Protein AF-A0A1E4TZA8-F1 (afdb_monomer)

pLDDT: mean 77.68, std 13.01, range [41.66, 90.56]

Secondary structure (DSSP, 8-state):
--EEEE-S-TTSSS-TT-EEEES-TT-HHHHHTTS-GGGB--PEETT----SSPPPTT-EE-

Radius of gyration: 10.58 Å; Cα contacts (8 Å, |Δi|>4): 115; chains: 1; bounding box: 24×25×26 Å

Solvent-accessible sur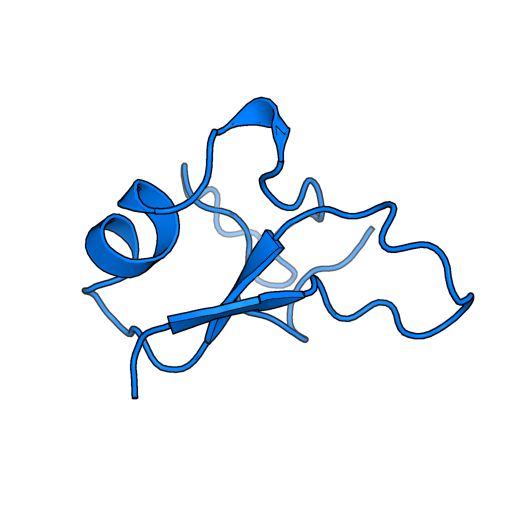face area (backbone atoms only — not comparable to full-atom values): 3698 Å² total; per-residue (Å²): 111,59,33,65,36,64,36,62,68,91,79,58,105,59,87,82,46,28,38,16,35,38,66,31,84,88,48,46,66,68,29,50,70,79,47,62,76,90,47,38,22,78,43,41,37,67,84,71,59,89,60,100,58,47,32,49,48,69,47,48,36,131

Sequence (62 aa):
MCKPSPCSDYINNYGLDGVSWIGCGEHIPYAMSQVSKENWCTCNHSDGSSSEFPPKAGTGSK

Foldseek 3Di:
DKAKDQQPPPPDPDSPQAIAIAPQVVNRCVRCVVDDPVRFGPFQAQVNDDDPHHHHRPRGHD

Structure (mmCIF, N/CA/C/O backbone):
data_AF-A0A1E4TZA8-F1
#
_entry.id   AF-A0A1E4TZA8-F1
#
loop_
_atom_site.group_PDB
_atom_site.id
_atom_site.type_symbol
_atom_site.label_atom_id
_atom_site.label_alt_id
_atom_site.label_comp_id
_atom_site.label_asym_id
_atom_site.label_entity_id
_atom_site.label_seq_id
_atom_site.pdbx_PDB_ins_code
_atom_site.Cartn_x
_atom_site.Cartn_y
_atom_site.Cartn_z
_atom_site.occupancy
_atom_site.B_iso_or_equiv
_atom_site.auth_seq_id
_atom_site.auth_comp_id
_atom_site.auth_asym_id
_atom_site.auth_atom_id
_atom_site.pdbx_PDB_model_num
ATOM 1 N N . MET A 1 1 ? 0.607 -8.315 -12.596 1.00 73.69 1 MET A N 1
ATOM 2 C CA . MET A 1 1 ? -0.823 -8.085 -12.297 1.00 73.69 1 MET A CA 1
ATOM 3 C C . MET A 1 1 ? -0.900 -7.077 -11.169 1.00 73.69 1 MET A C 1
ATOM 5 O O . MET A 1 1 ? -0.288 -7.334 -10.138 1.00 73.69 1 MET A O 1
ATOM 9 N N . CYS A 1 2 ? -1.583 -5.953 -11.385 1.00 86.50 2 CYS A N 1
ATOM 10 C CA . CYS A 1 2 ? -1.804 -4.942 -10.354 1.00 86.50 2 CYS A CA 1
ATOM 11 C C . CYS A 1 2 ? -2.801 -5.469 -9.326 1.00 86.50 2 CYS A C 1
ATOM 13 O O . CYS A 1 2 ? -3.909 -5.851 -9.704 1.00 86.50 2 CYS A O 1
ATOM 15 N N . LYS A 1 3 ? -2.407 -5.528 -8.054 1.00 88.25 3 LYS A N 1
ATOM 16 C CA . LYS A 1 3 ? -3.298 -5.954 -6.971 1.00 88.25 3 LYS A CA 1
ATOM 17 C C . LYS A 1 3 ? -2.843 -5.430 -5.605 1.00 88.25 3 LYS A C 1
ATOM 19 O O . LYS A 1 3 ? -1.649 -5.150 -5.440 1.00 88.25 3 LYS A O 1
ATOM 24 N N . PRO A 1 4 ? -3.760 -5.360 -4.625 1.00 88.06 4 PRO A N 1
ATOM 25 C CA . PRO A 1 4 ? -3.397 -5.226 -3.220 1.00 88.06 4 PRO A CA 1
ATOM 26 C C . PRO A 1 4 ? -2.481 -6.372 -2.767 1.00 88.06 4 PRO A C 1
ATOM 28 O O . PRO A 1 4 ? -2.617 -7.514 -3.216 1.00 88.06 4 PRO A O 1
ATOM 31 N N . SER A 1 5 ? -1.546 -6.070 -1.874 1.00 85.88 5 SER A N 1
ATOM 32 C CA . SER A 1 5 ? -0.590 -7.013 -1.295 1.00 85.88 5 SER A CA 1
ATOM 33 C C . SER A 1 5 ? -0.230 -6.574 0.126 1.00 85.88 5 SER A C 1
ATOM 35 O O . SER A 1 5 ? -0.175 -5.374 0.374 1.00 85.88 5 SER A O 1
ATOM 37 N N . PRO A 1 6 ?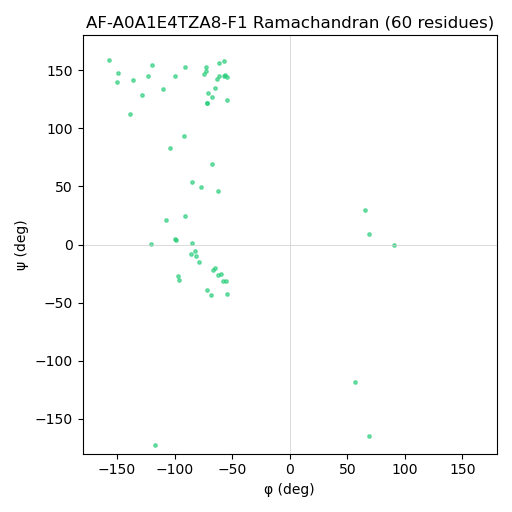 0.054 -7.492 1.062 1.00 81.25 6 PRO A N 1
ATOM 38 C CA . PRO A 1 6 ? 0.534 -7.120 2.392 1.00 81.25 6 PRO A CA 1
ATOM 39 C C . PRO A 1 6 ? 1.774 -6.220 2.329 1.00 81.25 6 PRO A C 1
ATOM 41 O O . PRO A 1 6 ? 2.625 -6.406 1.448 1.00 81.25 6 PRO A O 1
ATOM 44 N N . CYS A 1 7 ? 1.885 -5.268 3.260 1.00 76.44 7 CYS A N 1
ATOM 45 C CA . CYS A 1 7 ? 3.129 -4.532 3.437 1.00 76.44 7 CYS A CA 1
ATOM 46 C C . CYS A 1 7 ? 4.208 -5.483 3.971 1.00 76.44 7 CYS A C 1
ATOM 48 O O . CYS A 1 7 ? 3.988 -6.253 4.901 1.00 76.44 7 CYS A O 1
ATOM 50 N N . SER A 1 8 ? 5.346 -5.518 3.291 1.00 66.75 8 SER A N 1
ATOM 51 C CA . SER A 1 8 ? 6.314 -6.617 3.349 1.00 66.75 8 SER A CA 1
ATOM 52 C C . SER A 1 8 ? 7.305 -6.511 4.516 1.00 66.75 8 SER A C 1
ATOM 54 O O . SER A 1 8 ? 8.507 -6.622 4.291 1.00 66.75 8 SER A O 1
ATOM 56 N N . ASP A 1 9 ? 6.831 -6.370 5.750 1.00 54.62 9 ASP A N 1
ATOM 57 C CA . ASP A 1 9 ? 7.654 -6.697 6.921 1.00 54.62 9 ASP A CA 1
ATOM 58 C C . ASP A 1 9 ? 7.190 -8.040 7.490 1.00 54.62 9 ASP A C 1
ATOM 60 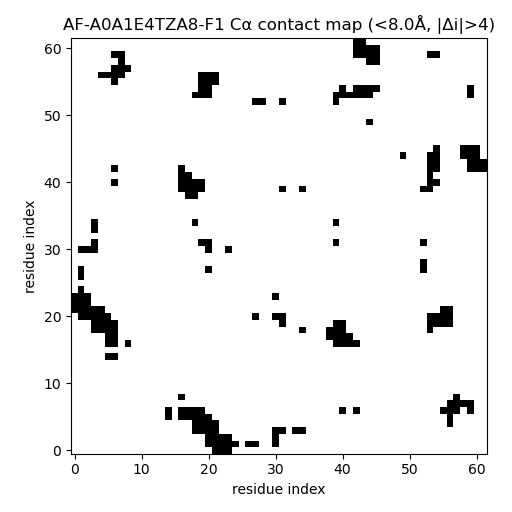O O . ASP A 1 9 ? 6.381 -8.146 8.409 1.00 54.62 9 ASP A O 1
ATOM 64 N N . TYR A 1 10 ? 7.696 -9.120 6.890 1.00 49.31 10 TYR A N 1
ATOM 65 C CA . TYR A 1 10 ? 7.410 -10.502 7.283 1.00 49.31 10 TYR A CA 1
ATOM 66 C C . TYR A 1 10 ? 8.196 -10.897 8.545 1.00 49.31 10 TYR A C 1
ATOM 68 O O . TYR A 1 10 ? 8.886 -11.914 8.551 1.00 49.31 10 TYR A O 1
ATOM 76 N N . ILE A 1 11 ? 8.156 -10.088 9.609 1.00 50.72 11 ILE A N 1
ATOM 77 C CA . ILE A 1 11 ? 8.861 -10.437 10.853 1.00 50.72 11 ILE A CA 1
ATOM 78 C C . ILE A 1 11 ? 7.944 -11.118 11.862 1.00 50.72 11 I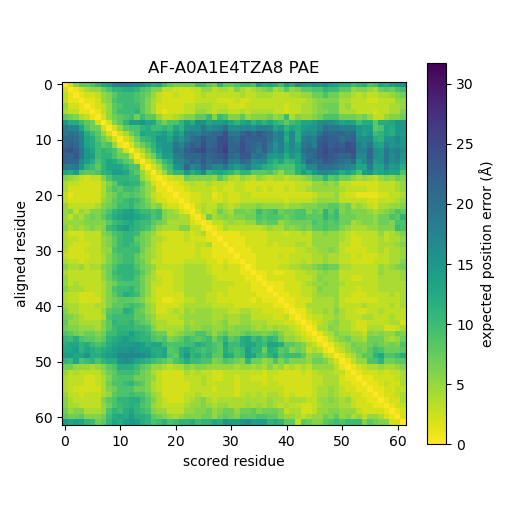LE A C 1
ATOM 80 O O . ILE A 1 11 ? 8.417 -12.003 12.560 1.00 50.72 11 ILE A O 1
ATOM 84 N N . ASN A 1 12 ? 6.639 -10.851 11.917 1.00 41.66 12 ASN A N 1
ATOM 85 C CA . ASN A 1 12 ? 5.758 -11.587 12.829 1.00 41.66 12 ASN A CA 1
ATOM 86 C C . ASN A 1 12 ? 4.350 -11.684 12.250 1.00 41.66 12 ASN A C 1
ATOM 88 O O . ASN A 1 12 ? 3.868 -10.718 11.680 1.00 41.66 12 ASN A O 1
ATOM 92 N N . ASN A 1 13 ? 3.708 -12.843 12.403 1.00 47.78 13 ASN A N 1
ATOM 93 C CA . ASN A 1 13 ? 2.391 -13.244 11.878 1.00 47.78 13 ASN A CA 1
ATOM 94 C C . ASN A 1 13 ? 1.185 -12.403 12.389 1.00 47.78 13 ASN A C 1
ATOM 96 O O . ASN A 1 13 ? 0.146 -12.938 12.758 1.00 47.78 13 ASN A O 1
ATOM 100 N N . TYR A 1 14 ? 1.304 -11.078 12.389 1.00 47.78 14 TYR A N 1
ATOM 101 C CA . TYR A 1 14 ? 0.236 -10.098 12.519 1.00 47.78 14 TYR A CA 1
ATOM 102 C C . TYR A 1 14 ? 0.535 -8.978 11.517 1.00 47.78 14 TYR A C 1
ATOM 104 O O . TYR A 1 14 ? 1.532 -8.275 11.656 1.00 47.78 14 TYR A O 1
ATOM 112 N N . GLY A 1 15 ? -0.304 -8.844 10.485 1.00 52.81 15 GLY A N 1
ATOM 113 C CA . GLY A 1 15 ? -0.202 -7.829 9.430 1.00 52.81 15 GLY A CA 1
ATOM 114 C C . GLY A 1 15 ? -0.448 -6.408 9.941 1.00 52.81 15 GLY A C 1
ATOM 115 O O . GLY A 1 15 ? -1.473 -5.809 9.638 1.00 52.81 15 GLY A O 1
ATOM 116 N N . LEU A 1 16 ? 0.475 -5.890 10.747 1.00 53.66 16 LEU A N 1
ATOM 117 C CA . LEU A 1 16 ? 0.326 -4.631 11.483 1.00 53.66 16 LEU A CA 1
ATOM 118 C C . LEU A 1 16 ? 0.714 -3.389 10.678 1.00 53.66 16 LEU A C 1
ATOM 120 O O . LEU A 1 16 ? 0.432 -2.279 11.113 1.00 53.66 16 LEU A O 1
ATOM 124 N N . ASP A 1 17 ? 1.292 -3.574 9.495 1.00 65.75 17 ASP A N 1
ATOM 125 C CA . ASP A 1 17 ? 1.741 -2.476 8.641 1.00 65.75 17 ASP A CA 1
ATOM 126 C C . ASP A 1 17 ? 0.832 -2.294 7.420 1.00 65.75 17 ASP A C 1
ATOM 128 O O . ASP A 1 17 ? 1.256 -1.744 6.418 1.00 65.75 17 ASP A O 1
ATOM 132 N N . GLY A 1 18 ? -0.412 -2.776 7.470 1.00 80.88 18 GLY A N 1
ATOM 133 C CA . GLY A 1 18 ? -1.424 -2.513 6.447 1.00 80.88 18 GLY A CA 1
ATOM 134 C C . GLY A 1 18 ? -1.178 -3.166 5.080 1.00 80.88 18 GLY A C 1
ATOM 135 O O . GLY A 1 18 ? -0.403 -4.111 4.898 1.00 80.88 18 GLY A O 1
ATOM 136 N N . VAL A 1 19 ? -1.913 -2.671 4.091 1.00 87.31 19 VAL A N 1
ATOM 137 C CA . VAL A 1 19 ? -1.963 -3.169 2.721 1.00 87.31 19 VAL A CA 1
ATOM 138 C C . VAL A 1 19 ? -1.299 -2.158 1.799 1.00 87.31 19 VAL A C 1
ATOM 140 O O . VAL A 1 19 ? -1.523 -0.951 1.856 1.00 87.31 19 VAL A O 1
ATOM 143 N N . SER A 1 20 ? -0.463 -2.688 0.930 1.00 88.50 20 SER A N 1
ATOM 144 C CA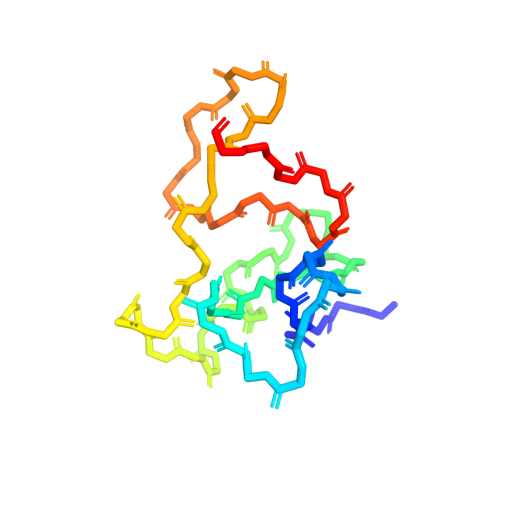 . SER A 1 20 ? 0.254 -1.996 -0.122 1.00 88.50 20 SER A CA 1
ATOM 145 C C . SER A 1 20 ? -0.200 -2.554 -1.480 1.00 88.50 20 SER A C 1
ATOM 147 O O . SER A 1 20 ? -1.148 -3.333 -1.587 1.00 88.50 20 SER A O 1
ATOM 149 N N . TRP A 1 21 ? 0.454 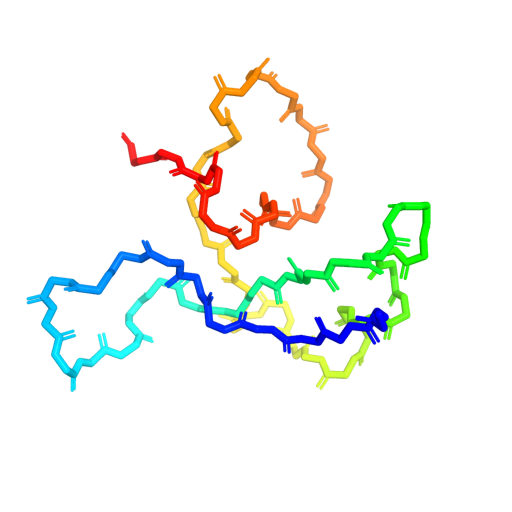-2.155 -2.555 1.00 88.31 21 TRP A N 1
ATOM 150 C CA . TRP A 1 21 ? 0.211 -2.610 -3.910 1.00 88.31 21 TRP A CA 1
ATOM 151 C C . TRP A 1 21 ? 1.461 -3.278 -4.479 1.00 88.31 21 TRP A C 1
ATOM 153 O O . TRP A 1 21 ? 2.602 -3.001 -4.102 1.00 88.31 21 TRP A O 1
ATOM 163 N N . ILE A 1 22 ? 1.243 -4.167 -5.442 1.00 88.56 22 ILE A N 1
ATOM 164 C CA . ILE A 1 22 ? 2.312 -4.776 -6.226 1.00 88.56 22 ILE A CA 1
ATOM 165 C C . ILE A 1 22 ? 1.921 -4.808 -7.699 1.00 88.56 22 ILE A C 1
ATOM 167 O O . ILE A 1 22 ? 0.766 -5.045 -8.049 1.00 88.56 22 ILE A O 1
ATOM 171 N N . GLY A 1 23 ? 2.900 -4.566 -8.574 1.00 84.94 23 GLY A N 1
ATOM 172 C CA . GLY A 1 23 ? 2.729 -4.724 -10.019 1.00 84.94 23 GLY A CA 1
ATOM 173 C C . GLY A 1 23 ? 1.725 -3.760 -10.656 1.00 84.94 23 GLY A C 1
ATOM 174 O O . GLY A 1 23 ? 1.093 -4.144 -11.639 1.00 84.94 23 GLY A O 1
ATOM 175 N N . CYS A 1 24 ? 1.558 -2.558 -10.089 1.00 83.50 24 CYS A N 1
ATOM 176 C CA . CYS A 1 24 ? 0.598 -1.555 -10.560 1.00 83.50 24 CYS A CA 1
ATOM 177 C C . CYS A 1 24 ? 1.183 -0.475 -11.471 1.00 83.50 24 CYS A C 1
ATOM 179 O O . CYS A 1 24 ? 0.447 0.029 -12.311 1.00 83.50 24 CYS A O 1
ATOM 181 N N . GLY A 1 25 ? 2.475 -0.143 -11.365 1.00 78.31 25 GLY A N 1
ATOM 182 C CA . GLY A 1 25 ? 3.043 0.963 -12.147 1.00 78.31 25 GLY A CA 1
ATOM 183 C C . GLY A 1 25 ? 2.273 2.255 -11.865 1.00 78.31 25 GLY A C 1
ATOM 184 O O . GLY A 1 25 ? 2.192 2.660 -10.714 1.00 78.31 25 GLY A O 1
ATOM 185 N N . GLU A 1 26 ? 1.644 2.843 -12.882 1.00 78.50 26 GLU A N 1
ATOM 186 C CA . GLU A 1 26 ? 0.789 4.036 -12.742 1.00 78.50 26 GLU A CA 1
ATOM 187 C C . GLU A 1 26 ? -0.645 3.723 -12.267 1.00 78.50 26 GLU A C 1
ATOM 189 O O . GLU A 1 26 ? -1.404 4.616 -11.907 1.00 78.50 26 GLU A O 1
ATOM 194 N N . HIS A 1 27 ? -1.046 2.450 -12.216 1.00 86.94 27 HIS A N 1
ATOM 195 C CA . HIS A 1 27 ? -2.414 2.030 -11.880 1.00 86.94 27 HIS A CA 1
ATOM 196 C C . HIS A 1 27 ? -2.614 1.782 -10.371 1.00 86.94 27 HIS A C 1
ATOM 198 O O . HIS A 1 27 ? -3.492 1.021 -9.963 1.00 86.94 27 HIS A O 1
ATOM 204 N N . ILE A 1 28 ? -1.801 2.414 -9.521 1.00 88.50 28 ILE A N 1
ATOM 205 C CA . ILE A 1 28 ? -1.873 2.305 -8.052 1.00 88.50 28 ILE A CA 1
ATOM 206 C C . ILE A 1 28 ? -3.270 2.641 -7.497 1.00 88.50 28 ILE A C 1
ATOM 208 O O . ILE A 1 28 ? -3.753 1.869 -6.660 1.00 88.50 28 ILE A O 1
ATOM 212 N N . PRO A 1 29 ? -3.972 3.696 -7.976 1.00 89.25 29 PRO A N 1
ATOM 213 C CA . PRO A 1 29 ? -5.296 4.042 -7.459 1.00 89.25 29 PRO A CA 1
ATOM 214 C C . PRO A 1 29 ? -6.310 2.901 -7.586 1.00 89.25 29 PRO A C 1
ATOM 216 O O . PRO A 1 29 ? -7.182 2.757 -6.736 1.00 89.25 29 PRO A O 1
ATOM 219 N N . TYR A 1 30 ? -6.188 2.057 -8.616 1.00 89.44 30 TYR A N 1
ATOM 220 C CA . TYR A 1 30 ? -7.091 0.926 -8.824 1.00 89.44 30 TYR A CA 1
ATOM 221 C C . TYR A 1 30 ? -6.869 -0.202 -7.810 1.00 89.44 30 TYR A C 1
ATOM 223 O O . TYR A 1 30 ? -7.831 -0.797 -7.337 1.00 89.44 30 TYR A O 1
ATOM 231 N N . ALA A 1 31 ? -5.618 -0.502 -7.452 1.00 88.62 31 ALA A N 1
ATOM 232 C CA . ALA A 1 31 ? -5.361 -1.473 -6.391 1.00 88.62 31 ALA A CA 1
ATOM 233 C C . ALA A 1 31 ? -5.810 -0.930 -5.032 1.00 88.62 31 ALA A C 1
ATOM 235 O O . ALA A 1 31 ? -6.441 -1.641 -4.258 1.00 88.62 31 ALA A O 1
ATOM 236 N N . MET A 1 32 ? -5.516 0.337 -4.750 1.00 88.56 32 MET A N 1
ATOM 237 C CA . MET A 1 32 ? -5.815 0.935 -3.450 1.00 88.56 32 MET A CA 1
ATOM 238 C C . MET A 1 32 ? -7.279 1.336 -3.271 1.00 88.56 32 MET A C 1
ATOM 240 O O . MET A 1 32 ? -7.713 1.478 -2.136 1.00 88.56 32 MET A O 1
ATOM 244 N N . SER A 1 33 ? -8.084 1.418 -4.335 1.00 90.56 33 SER A N 1
ATOM 245 C CA . SER A 1 33 ? -9.534 1.637 -4.216 1.00 90.56 33 SER A CA 1
ATOM 246 C C . SER A 1 33 ? -10.278 0.467 -3.564 1.00 90.56 33 SER A C 1
ATOM 248 O O . SER A 1 33 ? -11.368 0.660 -3.030 1.00 90.56 33 SER A O 1
ATOM 250 N N . GLN A 1 34 ? -9.696 -0.736 -3.579 1.00 88.12 34 GLN A N 1
ATOM 251 C CA . GLN A 1 34 ? -10.270 -1.929 -2.946 1.00 88.12 34 GLN A CA 1
ATOM 252 C C . GLN A 1 34 ? -9.984 -2.006 -1.440 1.00 88.12 34 GLN A C 1
ATOM 254 O O . GLN A 1 34 ? -10.466 -2.916 -0.770 1.00 88.12 34 GLN A O 1
ATOM 259 N N . VAL A 1 35 ? -9.182 -1.080 -0.909 1.00 87.12 35 VAL A N 1
ATOM 260 C CA . VAL A 1 35 ? -8.717 -1.084 0.478 1.00 87.12 35 VAL A CA 1
ATOM 261 C C . VAL A 1 35 ? -9.016 0.275 1.102 1.00 87.12 35 VAL A C 1
ATOM 263 O O . VAL A 1 35 ? -8.635 1.309 0.558 1.00 87.12 35 VAL A O 1
ATOM 266 N N . SER A 1 36 ? -9.662 0.301 2.267 1.00 88.19 36 SER A N 1
ATOM 267 C CA . SER A 1 36 ? -9.854 1.549 3.010 1.00 88.19 36 SER A CA 1
ATOM 268 C C . SER A 1 36 ? -8.511 2.155 3.443 1.00 88.19 36 SER A C 1
ATOM 270 O O . SER A 1 36 ? -7.590 1.434 3.823 1.00 88.19 36 SER A O 1
ATOM 272 N N . LYS A 1 37 ? -8.403 3.493 3.407 1.00 86.69 37 LYS A N 1
ATOM 273 C CA . LYS A 1 37 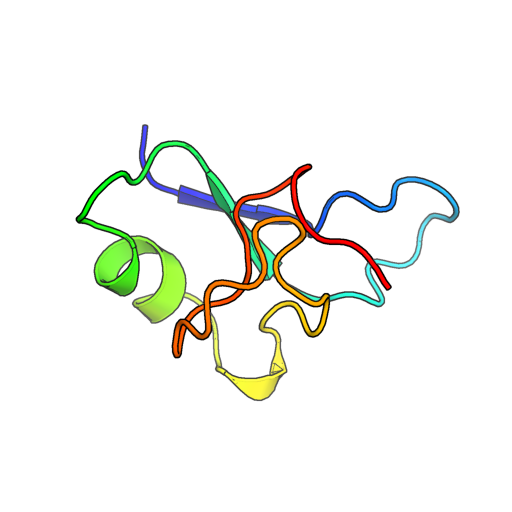? -7.168 4.238 3.733 1.00 86.69 37 LYS A CA 1
ATOM 274 C C . LYS A 1 37 ? -6.602 3.916 5.121 1.00 86.69 37 LYS A C 1
ATOM 276 O O . LYS A 1 37 ? -5.395 3.931 5.306 1.00 86.69 37 LYS A O 1
ATOM 281 N N . GLU A 1 38 ? -7.466 3.590 6.078 1.00 85.75 38 GLU A N 1
ATOM 282 C CA . GLU A 1 38 ? -7.095 3.157 7.436 1.00 85.75 38 GLU A CA 1
ATOM 283 C C . GLU A 1 38 ? -6.281 1.852 7.466 1.00 85.75 38 GLU A C 1
ATOM 285 O O . GLU A 1 38 ? -5.506 1.627 8.388 1.00 85.75 38 GLU A O 1
ATOM 290 N N . ASN A 1 39 ? -6.451 1.010 6.445 1.00 86.44 39 ASN A N 1
ATOM 291 C CA . ASN A 1 39 ? -5.763 -0.262 6.289 1.00 86.44 39 ASN A CA 1
ATOM 292 C C . ASN A 1 39 ? -4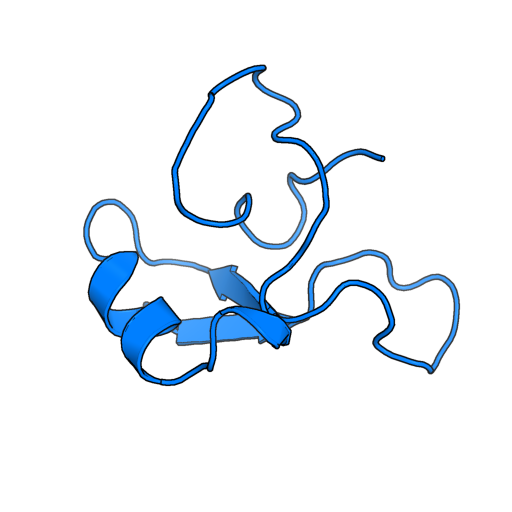.579 -0.148 5.327 1.00 86.44 39 ASN A C 1
ATOM 294 O O . ASN A 1 39 ? -3.995 -1.170 4.979 1.00 86.44 39 ASN A O 1
ATOM 298 N N . TRP A 1 40 ? -4.242 1.050 4.837 1.00 87.75 40 TRP A N 1
ATOM 299 C CA . TRP A 1 40 ? -3.079 1.239 3.973 1.00 87.75 40 TRP A CA 1
ATOM 300 C C . TRP A 1 40 ? -1.789 1.128 4.768 1.00 87.75 40 TRP A C 1
ATOM 302 O O . TRP A 1 40 ? -1.740 1.408 5.964 1.00 87.75 40 TRP A O 1
ATOM 312 N N . CYS A 1 41 ? -0.729 0.726 4.075 1.00 85.81 41 CYS A N 1
ATOM 313 C CA . CYS A 1 41 ? 0.577 0.673 4.693 1.00 85.81 41 CYS A CA 1
ATOM 314 C C . CYS A 1 41 ? 1.087 2.054 5.096 1.00 85.81 41 CYS A C 1
ATOM 316 O O . CYS A 1 41 ? 1.030 3.003 4.319 1.00 85.81 41 CYS A O 1
ATOM 318 N N . THR A 1 42 ? 1.614 2.140 6.314 1.00 83.50 42 THR A N 1
ATOM 319 C CA . THR A 1 42 ? 2.150 3.371 6.906 1.00 83.50 42 THR A CA 1
ATOM 320 C C . THR A 1 42 ? 3.671 3.473 6.799 1.00 83.50 42 THR A C 1
ATOM 322 O O . THR A 1 42 ? 4.252 4.427 7.310 1.00 83.50 42 THR A O 1
ATOM 325 N N . CYS A 1 43 ? 4.332 2.514 6.140 1.00 80.75 43 CYS A N 1
ATOM 326 C CA . CYS A 1 43 ? 5.771 2.576 5.897 1.00 80.75 43 CYS A CA 1
ATOM 327 C C . CYS A 1 43 ? 6.136 3.796 5.044 1.00 80.75 43 CYS A C 1
ATOM 329 O O . CYS A 1 43 ? 5.421 4.158 4.108 1.00 80.75 43 CYS A O 1
ATOM 331 N N . ASN A 1 44 ? 7.300 4.378 5.323 1.00 81.19 44 ASN A N 1
ATOM 332 C CA . ASN A 1 44 ? 7.864 5.439 4.503 1.00 81.19 44 ASN A CA 1
ATOM 333 C C . ASN A 1 44 ? 8.376 4.867 3.178 1.00 81.19 44 ASN A C 1
ATOM 335 O O . ASN A 1 44 ? 8.825 3.720 3.098 1.00 81.19 44 ASN A O 1
ATOM 339 N N . HIS A 1 45 ? 8.335 5.677 2.123 1.00 79.88 45 HIS A N 1
ATOM 340 C CA . HIS A 1 45 ? 8.955 5.311 0.855 1.00 79.88 45 HIS A CA 1
ATOM 341 C C . HIS A 1 45 ? 10.478 5.375 0.998 1.00 79.88 45 HIS A C 1
ATOM 343 O O . HIS A 1 45 ? 11.030 6.422 1.333 1.00 79.88 45 HIS A O 1
ATOM 349 N N . SER A 1 46 ? 11.169 4.261 0.744 1.00 74.56 46 SER A N 1
ATOM 350 C CA . SER A 1 46 ? 12.638 4.194 0.847 1.00 74.56 46 SER A CA 1
ATOM 351 C C . SER A 1 46 ? 13.373 5.079 -0.165 1.00 74.56 46 SER A C 1
ATOM 353 O O . SER A 1 46 ? 14.533 5.422 0.046 1.00 74.56 46 SER A O 1
ATOM 355 N N . ASP A 1 47 ? 12.703 5.476 -1.249 1.00 71.31 47 ASP A N 1
ATOM 356 C CA . ASP A 1 47 ? 13.217 6.410 -2.253 1.00 71.31 47 ASP A CA 1
ATOM 357 C C . ASP A 1 47 ? 12.993 7.889 -1.879 1.00 71.31 47 ASP A C 1
ATOM 359 O O . ASP A 1 47 ? 13.357 8.781 -2.644 1.00 71.31 47 ASP A O 1
ATOM 363 N N . GLY A 1 48 ? 12.404 8.162 -0.707 1.00 63.53 48 GLY A N 1
ATOM 364 C CA . GLY A 1 48 ? 12.064 9.511 -0.260 1.00 63.53 48 GLY A CA 1
ATOM 365 C C . GLY A 1 48 ? 10.939 10.163 -1.067 1.00 63.53 48 GLY A C 1
ATOM 366 O O . GLY A 1 48 ? 10.689 11.358 -0.900 1.00 63.53 48 GLY A O 1
ATOM 367 N N . SER A 1 49 ? 10.255 9.414 -1.941 1.00 66.19 49 SER A N 1
ATOM 368 C CA . SER A 1 49 ? 9.097 9.927 -2.661 1.00 66.19 49 SER A CA 1
ATOM 369 C C . SER A 1 49 ? 7.919 10.100 -1.702 1.00 66.19 49 SER A C 1
ATOM 371 O O . SER A 1 49 ? 7.570 9.224 -0.916 1.00 66.19 49 SER A O 1
ATOM 373 N N . SER A 1 50 ? 7.296 11.275 -1.735 1.00 60.53 50 SER A N 1
ATOM 374 C CA . SER A 1 50 ? 6.037 11.503 -1.032 1.00 60.53 50 SER A CA 1
ATOM 375 C C . SER A 1 50 ? 4.905 11.198 -2.005 1.00 60.53 50 SER A C 1
ATOM 377 O O . SER A 1 50 ? 4.541 12.037 -2.830 1.00 60.53 50 SER A O 1
ATOM 379 N N . SER A 1 51 ? 4.403 9.964 -1.973 1.00 76.06 51 SER A N 1
ATOM 380 C CA . SER A 1 51 ? 3.166 9.589 -2.662 1.00 76.06 51 SER A CA 1
ATOM 381 C C . SER A 1 51 ? 2.007 9.572 -1.667 1.00 76.06 51 SER A C 1
ATOM 383 O O . SER A 1 51 ? 2.186 9.163 -0.523 1.00 76.06 51 SER A O 1
ATOM 385 N N . GLU A 1 52 ? 0.804 9.964 -2.106 1.00 84.88 52 GLU A N 1
ATOM 386 C CA . GLU A 1 52 ? -0.429 9.763 -1.321 1.00 84.88 52 GLU A CA 1
ATOM 387 C C . GLU A 1 52 ? -0.672 8.270 -1.043 1.00 84.88 52 GLU A C 1
ATOM 389 O O . GLU A 1 52 ? -1.328 7.904 -0.069 1.00 84.88 52 GLU A O 1
ATOM 394 N N . PHE A 1 53 ? -0.135 7.402 -1.900 1.00 86.75 53 PHE A N 1
ATOM 395 C CA . PHE A 1 53 ? -0.266 5.962 -1.779 1.00 86.75 53 PHE A CA 1
ATOM 396 C C . PHE A 1 53 ? 0.886 5.355 -0.975 1.00 86.75 53 PHE A C 1
ATOM 398 O O . PHE A 1 53 ? 2.002 5.882 -1.000 1.00 86.75 53 PHE A O 1
ATOM 405 N N . PRO A 1 54 ? 0.652 4.208 -0.314 1.00 87.38 54 PRO A N 1
ATOM 406 C CA . PRO A 1 54 ? 1.715 3.474 0.363 1.00 87.38 54 PRO A CA 1
ATOM 407 C C . PRO A 1 54 ? 2.852 3.100 -0.603 1.00 87.38 54 PRO A C 1
ATOM 409 O O . PRO A 1 54 ? 2.618 2.992 -1.812 1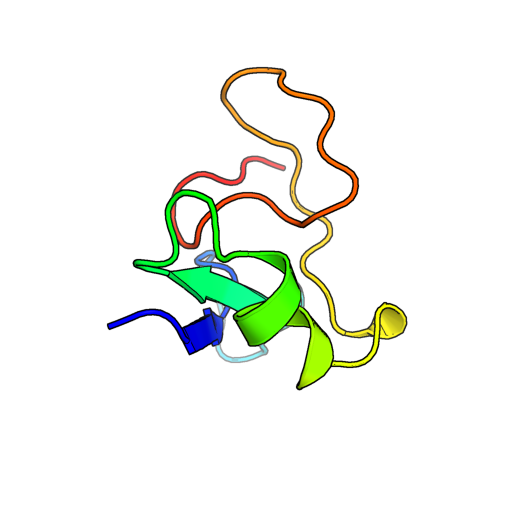.00 87.38 54 PRO A O 1
ATOM 412 N N . PRO A 1 55 ? 4.074 2.845 -0.106 1.00 86.69 55 PRO A N 1
ATOM 413 C CA . PRO A 1 55 ? 5.160 2.318 -0.928 1.00 86.69 55 PRO A CA 1
ATOM 414 C C . PRO A 1 55 ? 4.782 0.960 -1.500 1.00 86.69 55 PRO A C 1
ATOM 416 O O . PRO A 1 55 ? 3.960 0.258 -0.914 1.00 86.69 55 PRO A O 1
ATOM 419 N N . LYS A 1 56 ? 5.402 0.558 -2.615 1.00 86.69 56 LYS A N 1
ATOM 420 C CA . LYS A 1 56 ? 5.230 -0.790 -3.178 1.00 86.69 56 LYS A CA 1
ATOM 421 C C . LYS A 1 56 ? 5.587 -1.847 -2.128 1.00 86.69 56 LYS A C 1
ATOM 423 O O . LYS A 1 56 ? 6.520 -1.679 -1.340 1.00 86.69 56 LYS A O 1
ATOM 428 N N . ALA A 1 57 ? 4.888 -2.978 -2.154 1.00 85.12 57 ALA A N 1
ATOM 429 C CA . ALA A 1 57 ? 5.207 -4.096 -1.278 1.00 85.12 57 ALA A CA 1
ATOM 430 C C . ALA A 1 57 ? 6.692 -4.485 -1.440 1.00 85.12 57 ALA A C 1
ATOM 432 O O . ALA A 1 57 ? 7.161 -4.736 -2.555 1.00 85.12 57 ALA A O 1
ATOM 433 N N . GLY A 1 58 ? 7.430 -4.485 -0.327 1.00 79.50 58 GLY A N 1
ATOM 434 C CA . GLY A 1 58 ? 8.862 -4.809 -0.275 1.00 79.50 58 GLY A CA 1
ATOM 435 C C . GLY A 1 58 ? 9.812 -3.622 -0.439 1.00 79.50 58 GLY A C 1
ATOM 436 O O . GLY A 1 58 ? 11.018 -3.833 -0.411 1.00 79.50 58 GLY A O 1
ATOM 437 N N . THR A 1 59 ? 9.307 -2.397 -0.624 1.00 80.56 59 THR A N 1
ATOM 438 C CA . THR A 1 59 ? 10.143 -1.188 -0.781 1.00 80.56 59 THR A CA 1
ATOM 439 C C . THR A 1 59 ? 9.884 -0.127 0.284 1.00 80.56 59 THR A C 1
ATOM 441 O O . THR A 1 59 ? 10.478 0.947 0.223 1.00 80.56 59 THR A O 1
ATOM 444 N N . GLY A 1 60 ? 8.975 -0.376 1.223 1.00 75.88 60 GLY A N 1
ATOM 445 C CA . GLY A 1 60 ? 8.781 0.501 2.372 1.00 75.88 60 GLY A CA 1
ATOM 446 C C . GLY A 1 60 ? 9.907 0.333 3.391 1.00 75.88 60 GLY A C 1
ATOM 447 O O . GLY A 1 60 ? 10.424 -0.768 3.556 1.00 75.88 60 GLY A O 1
ATOM 448 N N . SER A 1 61 ? 10.264 1.414 4.075 1.00 72.25 61 SER A N 1
ATOM 449 C CA . SER A 1 61 ? 11.144 1.413 5.248 1.00 72.25 61 SER A CA 1
ATOM 450 C C . SER A 1 61 ? 10.422 2.065 6.427 1.00 72.25 61 SER A C 1
ATOM 452 O O . SER A 1 61 ? 9.642 2.995 6.213 1.00 72.25 61 SER A O 1
ATOM 454 N N . LYS A 1 62 ? 10.658 1.594 7.655 1.00 65.62 62 LYS A N 1
ATOM 455 C CA . LYS A 1 62 ? 10.200 2.294 8.866 1.00 65.62 62 LYS A CA 1
ATOM 456 C C . LYS A 1 62 ? 11.147 3.427 9.227 1.00 65.62 62 LYS A C 1
ATOM 458 O O . LYS A 1 62 ? 12.371 3.177 9.222 1.00 65.62 62 LYS A O 1
#

Mean predicted aligned error: 6.64 Å

Organism: NCBI:txid669874